Protein AF-A0A962VRC1-F1 (afdb_monomer)

pLDDT: mean 86.52, std 5.85, range [67.12, 94.31]

Nearest PDB structures (foldseek):
  6r1o-assembly1_A-2  TM=9.209E-01  e=4.641E-03  Escherichia coli
  7ap1-assembly1_A-2  TM=9.426E-01  e=6.858E-03  Klebsiella pneumoniae
  6hhy-assembly1_A-2  TM=9.475E-01  e=7.415E-03  Klebsiella pneumoniae
  6h9x-assembly1_A  TM=9.338E-01  e=8.668E-03  Klebsiella pneumoniae
  6r1m-assembly1_A  TM=8.662E-01  e=8.017E-03  Escherichia coli

Secondary structure (DSSP, 8-state):
---HHHHHH-HHHHHHHHHHTT----HHHHHHHHHHHHHHHHHHHHHHHT-

Sequence (51 aa):
MLDPKLLRNDLDTVANALARRGYVLDKAKLAALEAQRKSLQVEAEALQNER

Foldseek 3Di:
DDDVVCCVPPVVVVQVVCVVVVHHDDPVVVVVV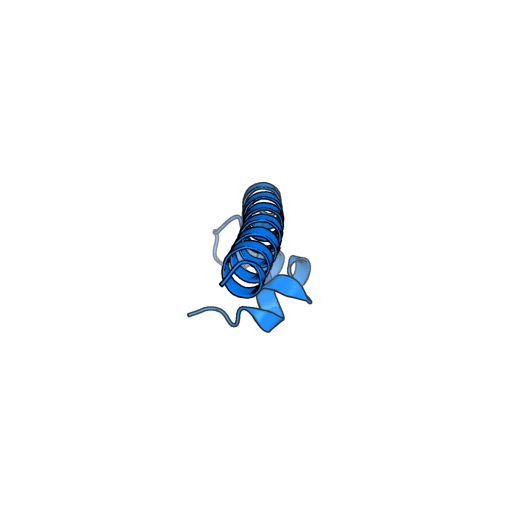VVVVVVVVVVVVVVVVVD

Structure (mmCIF, N/CA/C/O backbone):
data_AF-A0A962VRC1-F1
#
_entry.id   AF-A0A962VRC1-F1
#
loop_
_atom_site.group_PDB
_atom_site.id
_atom_site.type_symbol
_atom_site.label_atom_id
_atom_site.label_alt_id
_atom_site.label_comp_id
_atom_site.l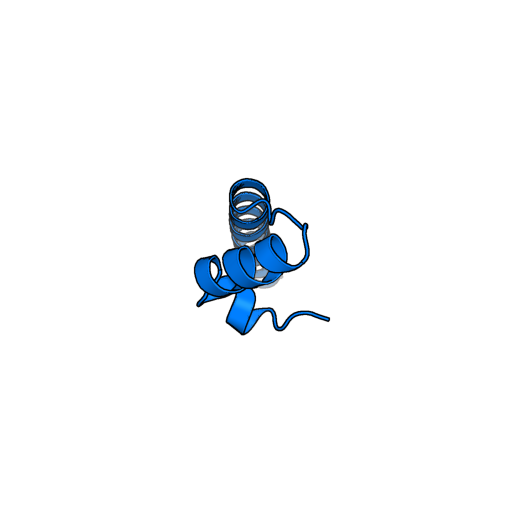abel_asym_id
_atom_site.label_entity_id
_atom_site.label_seq_id
_atom_site.pdbx_PDB_ins_code
_atom_site.Cartn_x
_atom_site.Cartn_y
_atom_site.Cartn_z
_atom_site.occupancy
_atom_site.B_iso_or_equiv
_atom_site.auth_seq_id
_atom_site.auth_comp_id
_atom_site.auth_asym_id
_atom_site.auth_atom_id
_atom_site.pdbx_PDB_model_num
ATOM 1 N N . MET A 1 1 ? 7.847 -14.153 -1.299 1.00 68.00 1 MET A N 1
ATOM 2 C CA . MET A 1 1 ? 7.174 -12.953 -0.754 1.00 68.00 1 MET A CA 1
ATOM 3 C C . MET A 1 1 ? 8.110 -11.768 -0.905 1.00 68.00 1 MET A C 1
ATOM 5 O O . MET A 1 1 ? 9.290 -11.940 -0.634 1.00 68.00 1 MET A O 1
ATOM 9 N N . LEU A 1 2 ? 7.624 -10.615 -1.374 1.00 74.25 2 LEU A N 1
ATOM 10 C CA . LEU A 1 2 ? 8.392 -9.368 -1.284 1.00 74.25 2 LEU A CA 1
ATOM 11 C C . LEU A 1 2 ? 8.348 -8.847 0.154 1.00 74.25 2 LEU A C 1
ATOM 13 O O . LEU A 1 2 ? 7.328 -9.003 0.823 1.00 74.25 2 LEU A O 1
ATOM 17 N N . ASP A 1 3 ? 9.435 -8.227 0.602 1.00 82.56 3 ASP A N 1
ATOM 18 C CA . ASP A 1 3 ? 9.498 -7.618 1.927 1.00 82.56 3 ASP A CA 1
ATOM 19 C C . ASP A 1 3 ? 8.591 -6.367 1.976 1.00 82.56 3 ASP A C 1
ATOM 21 O O . ASP A 1 3 ? 8.822 -5.415 1.221 1.00 82.56 3 ASP A O 1
ATOM 25 N N . PRO A 1 4 ? 7.555 -6.334 2.837 1.00 79.38 4 PRO A N 1
ATOM 26 C CA . PRO A 1 4 ? 6.639 -5.200 2.927 1.00 79.38 4 PRO A CA 1
ATOM 27 C C . PRO A 1 4 ? 7.326 -3.905 3.364 1.00 79.38 4 PRO A C 1
ATOM 29 O O . PRO A 1 4 ? 6.882 -2.829 2.974 1.00 79.38 4 PRO A O 1
ATOM 32 N N . LYS A 1 5 ? 8.399 -3.980 4.169 1.00 80.50 5 LYS A N 1
ATOM 33 C CA . LYS A 1 5 ? 9.154 -2.781 4.569 1.00 80.50 5 LYS A CA 1
ATOM 34 C C . LYS A 1 5 ? 9.857 -2.162 3.370 1.00 80.50 5 LYS A C 1
ATOM 36 O O . LYS A 1 5 ? 9.787 -0.952 3.182 1.00 80.50 5 LYS A O 1
ATOM 41 N N . LEU A 1 6 ? 10.471 -3.003 2.543 1.00 80.31 6 LEU A N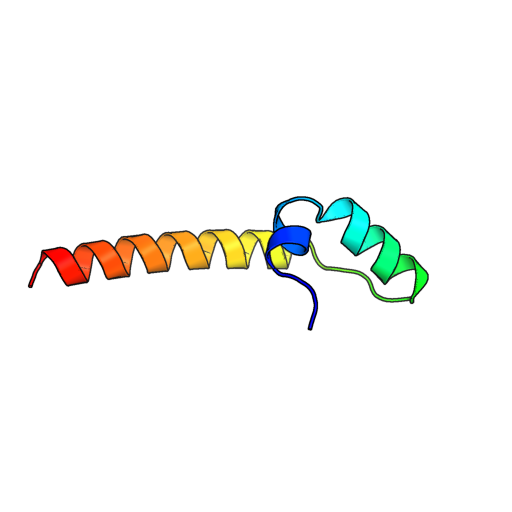 1
ATOM 42 C CA . LEU A 1 6 ? 11.129 -2.579 1.313 1.00 80.31 6 LEU A CA 1
ATOM 43 C C . LEU A 1 6 ? 10.115 -1.994 0.320 1.00 80.31 6 LEU A C 1
ATOM 45 O O . LEU A 1 6 ? 10.387 -0.989 -0.321 1.00 80.31 6 LEU A O 1
ATOM 49 N N . LEU A 1 7 ? 8.917 -2.581 0.243 1.00 79.75 7 LEU A N 1
ATOM 50 C CA . LEU A 1 7 ? 7.844 -2.092 -0.623 1.00 79.75 7 LEU A CA 1
ATOM 51 C C . LEU A 1 7 ? 7.348 -0.694 -0.226 1.00 79.75 7 LEU A C 1
ATOM 53 O O . LEU A 1 7 ? 6.981 0.088 -1.096 1.00 79.75 7 LEU A O 1
ATOM 57 N N . ARG A 1 8 ? 7.334 -0.384 1.075 1.00 78.56 8 ARG A N 1
ATOM 58 C CA . ARG A 1 8 ? 6.902 0.923 1.595 1.00 78.56 8 ARG A CA 1
ATOM 59 C C . ARG A 1 8 ? 7.989 1.984 1.542 1.00 78.56 8 ARG A C 1
ATOM 61 O O . ARG A 1 8 ? 7.682 3.133 1.254 1.00 78.56 8 ARG A O 1
ATOM 68 N N . ASN A 1 9 ? 9.228 1.607 1.846 1.00 81.62 9 ASN A N 1
ATOM 69 C CA . ASN A 1 9 ? 10.339 2.554 1.923 1.00 81.62 9 ASN A CA 1
ATOM 70 C C . ASN A 1 9 ? 10.972 2.819 0.551 1.00 81.62 9 ASN A C 1
ATOM 72 O O . ASN A 1 9 ? 11.375 3.942 0.283 1.00 81.62 9 ASN A O 1
ATOM 76 N N . ASP A 1 10 ? 11.020 1.807 -0.319 1.00 84.44 10 ASP A N 1
ATOM 77 C CA . ASP A 1 10 ? 11.764 1.822 -1.584 1.00 84.44 10 ASP A CA 1
ATOM 78 C C . ASP A 1 10 ? 10.910 1.306 -2.757 1.00 84.44 10 ASP A C 1
ATOM 80 O O . ASP A 1 10 ? 11.335 0.488 -3.583 1.00 84.44 10 ASP A O 1
ATOM 84 N N . LEU A 1 11 ? 9.673 1.805 -2.851 1.00 83.50 11 LEU A N 1
ATOM 85 C CA . LEU A 1 11 ? 8.708 1.429 -3.889 1.00 83.50 11 LEU A CA 1
ATOM 86 C C . LEU A 1 11 ? 9.264 1.614 -5.311 1.00 83.50 11 LEU A C 1
ATOM 88 O O . LEU A 1 11 ? 9.009 0.791 -6.190 1.00 83.50 11 LEU A O 1
ATOM 92 N N . ASP A 1 12 ? 10.029 2.682 -5.544 1.00 84.44 12 ASP A N 1
ATOM 93 C CA . ASP A 1 12 ? 10.637 2.979 -6.844 1.00 84.44 12 ASP A CA 1
ATOM 94 C C . ASP A 1 12 ? 11.688 1.945 -7.239 1.00 84.44 12 ASP A C 1
ATOM 96 O O . ASP A 1 12 ? 11.681 1.438 -8.363 1.00 84.44 12 ASP A O 1
ATOM 100 N N . THR A 1 13 ? 12.553 1.576 -6.297 1.00 87.06 13 THR A N 1
ATOM 101 C CA . THR A 1 13 ? 13.591 0.561 -6.491 1.00 87.06 13 THR A CA 1
ATOM 102 C C . THR A 1 13 ? 12.963 -0.791 -6.814 1.00 87.06 13 THR A C 1
ATOM 104 O O . THR A 1 13 ? 13.383 -1.472 -7.755 1.00 87.06 13 THR A O 1
ATOM 107 N N . VAL A 1 14 ?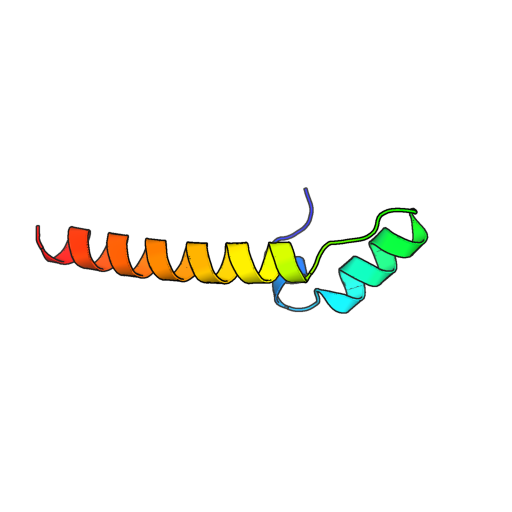 11.901 -1.158 -6.093 1.00 86.31 14 VAL A N 1
ATOM 108 C CA . VAL A 1 14 ? 11.158 -2.394 -6.345 1.00 86.31 14 VAL A CA 1
ATOM 109 C C . VAL A 1 14 ? 10.436 -2.355 -7.690 1.00 86.31 14 VAL A C 1
ATOM 111 O O . VAL A 1 14 ? 10.516 -3.322 -8.447 1.00 86.31 14 VAL A O 1
ATOM 114 N N . ALA A 1 15 ? 9.761 -1.254 -8.018 1.00 87.50 15 ALA A N 1
ATOM 115 C CA . ALA A 1 15 ? 9.080 -1.095 -9.298 1.00 87.50 15 ALA A CA 1
ATOM 116 C C . ALA A 1 15 ? 10.060 -1.222 -10.472 1.00 87.50 15 ALA A C 1
ATOM 118 O O . ALA A 1 15 ? 9.761 -1.915 -11.440 1.00 87.50 15 ALA A O 1
ATOM 119 N N . ASN A 1 16 ? 11.256 -0.638 -10.358 1.00 88.25 16 ASN A N 1
ATOM 120 C CA . ASN A 1 16 ? 12.311 -0.752 -11.365 1.00 88.25 16 ASN A CA 1
ATOM 121 C C . ASN A 1 16 ? 12.850 -2.187 -11.487 1.00 88.25 16 ASN A C 1
ATOM 123 O O . ASN A 1 16 ? 13.052 -2.684 -12.597 1.00 88.25 16 ASN A O 1
ATOM 127 N N . ALA A 1 17 ? 13.060 -2.883 -10.367 1.00 88.12 17 ALA A N 1
ATOM 128 C CA . ALA A 1 17 ? 13.495 -4.280 -10.370 1.00 88.12 17 ALA A CA 1
ATOM 129 C C . ALA A 1 17 ? 12.437 -5.222 -10.973 1.00 88.12 17 ALA A C 1
ATOM 131 O O . ALA A 1 17 ? 12.778 -6.158 -11.698 1.00 88.12 17 ALA A O 1
ATOM 132 N N . LEU A 1 18 ? 11.157 -4.960 -10.703 1.00 87.69 18 LEU A N 1
ATOM 133 C CA . LEU A 1 18 ? 10.034 -5.693 -11.283 1.00 87.69 18 LEU A CA 1
ATOM 134 C C . LEU A 1 18 ? 9.866 -5.385 -12.775 1.00 87.69 18 LEU A C 1
ATOM 136 O O . LEU A 1 18 ? 9.680 -6.315 -13.559 1.00 87.69 18 LEU A O 1
ATOM 140 N N . ALA A 1 19 ? 10.038 -4.127 -13.189 1.00 89.44 19 ALA A N 1
ATOM 141 C CA . ALA A 1 19 ? 9.965 -3.724 -14.591 1.00 89.44 19 ALA A CA 1
ATOM 142 C C . ALA A 1 19 ? 11.039 -4.422 -15.436 1.00 89.44 19 ALA A C 1
ATOM 144 O O . ALA A 1 19 ? 10.751 -4.892 -16.534 1.00 89.44 19 ALA A O 1
ATOM 145 N N . ARG A 1 20 ? 12.253 -4.601 -14.891 1.00 90.38 20 ARG A N 1
ATOM 146 C CA . ARG A 1 20 ? 13.313 -5.411 -15.527 1.00 90.38 20 ARG A CA 1
ATOM 147 C C . ARG A 1 20 ? 12.917 -6.874 -15.733 1.00 90.38 20 ARG A C 1
ATOM 149 O O . ARG A 1 20 ? 13.442 -7.521 -16.630 1.00 90.38 20 ARG A O 1
ATOM 156 N N . ARG A 1 21 ? 12.006 -7.400 -14.913 1.00 89.88 21 ARG A N 1
ATOM 157 C CA . ARG A 1 21 ? 11.438 -8.751 -15.046 1.00 89.88 21 ARG A CA 1
ATOM 158 C C . ARG A 1 21 ? 10.167 -8.784 -15.906 1.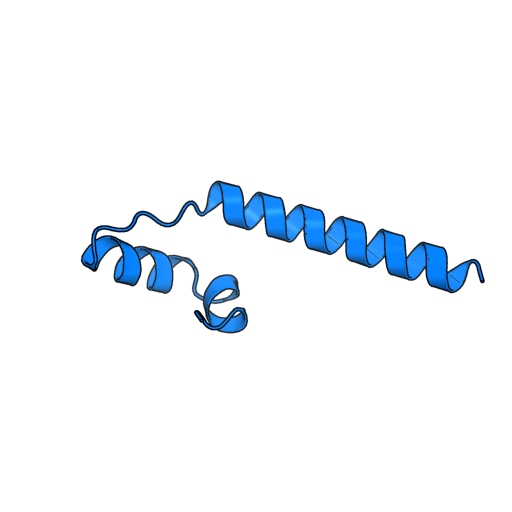00 89.88 21 ARG A C 1
ATOM 160 O O . ARG A 1 21 ? 9.529 -9.827 -15.983 1.00 89.88 21 ARG A O 1
ATOM 167 N N . GLY A 1 22 ? 9.793 -7.665 -16.531 1.00 89.50 22 GLY A N 1
ATOM 168 C CA . GLY A 1 22 ? 8.583 -7.542 -17.347 1.00 89.50 22 GLY A CA 1
ATOM 169 C C . GLY A 1 22 ? 7.299 -7.335 -16.542 1.00 89.50 22 GLY A C 1
ATOM 170 O O . GLY A 1 22 ? 6.211 -7.469 -17.093 1.00 89.50 22 GLY A O 1
ATOM 171 N N . TYR A 1 23 ? 7.398 -7.015 -15.249 1.00 87.38 23 TYR A N 1
ATOM 172 C CA . TYR A 1 23 ? 6.243 -6.769 -14.389 1.00 87.38 23 TYR A CA 1
ATOM 173 C C . TYR A 1 23 ? 6.134 -5.290 -14.016 1.00 87.38 23 TYR A C 1
ATOM 175 O O . TYR A 1 23 ? 7.042 -4.722 -13.411 1.00 87.38 23 TYR A O 1
ATOM 183 N N . VAL A 1 24 ? 4.997 -4.665 -14.320 1.00 86.00 24 VAL A N 1
ATOM 184 C CA . VAL A 1 24 ? 4.734 -3.270 -13.945 1.00 86.00 24 VAL A CA 1
ATOM 185 C C . VAL A 1 24 ? 4.034 -3.242 -12.593 1.00 86.00 24 VAL A C 1
ATOM 187 O O . VAL A 1 24 ? 2.894 -3.682 -12.455 1.00 86.00 24 VAL A O 1
ATOM 190 N N . LEU A 1 25 ? 4.725 -2.727 -11.577 1.00 85.38 25 LEU A N 1
ATOM 191 C CA . LEU A 1 25 ? 4.130 -2.526 -10.262 1.00 85.38 25 LEU A CA 1
ATOM 192 C C . LEU A 1 25 ? 3.196 -1.310 -10.288 1.00 85.38 25 LEU A C 1
ATOM 194 O O . LEU A 1 25 ? 3.642 -0.187 -10.522 1.00 85.38 25 LEU A O 1
ATOM 198 N N . ASP A 1 26 ? 1.916 -1.532 -9.994 1.00 87.25 26 ASP A N 1
ATOM 199 C CA . ASP A 1 26 ? 0.926 -0.462 -9.869 1.00 87.25 26 ASP A CA 1
ATOM 200 C C . ASP A 1 26 ? 1.069 0.257 -8.520 1.00 87.25 26 ASP A C 1
ATOM 202 O O . ASP A 1 26 ? 0.530 -0.150 -7.484 1.00 87.25 26 ASP A O 1
ATOM 206 N N . LYS A 1 27 ? 1.837 1.347 -8.550 1.00 84.81 27 LYS A N 1
ATOM 207 C CA . LYS A 1 27 ? 2.092 2.206 -7.391 1.00 84.81 27 LYS A CA 1
ATOM 208 C C . LYS A 1 27 ? 0.821 2.889 -6.888 1.00 84.81 27 LYS A C 1
ATOM 210 O O . LYS A 1 27 ? 0.672 3.058 -5.681 1.00 84.81 27 LYS A O 1
ATOM 215 N N . ALA A 1 28 ? -0.094 3.258 -7.787 1.00 87.44 28 ALA A N 1
ATOM 216 C CA . ALA A 1 28 ? -1.329 3.951 -7.428 1.00 87.44 28 ALA A CA 1
ATOM 217 C C . ALA A 1 28 ? -2.258 3.021 -6.643 1.00 87.44 28 ALA A C 1
ATOM 219 O O . ALA A 1 28 ? -2.759 3.384 -5.577 1.00 87.44 28 ALA A O 1
ATOM 220 N N . LYS A 1 29 ? -2.405 1.778 -7.114 1.00 87.69 29 LYS A N 1
ATOM 221 C CA . LYS A 1 29 ? -3.139 0.742 -6.385 1.00 87.69 29 LYS A CA 1
ATOM 222 C C . LYS A 1 29 ? -2.502 0.440 -5.031 1.00 87.69 29 LYS A C 1
ATOM 224 O O . LYS A 1 29 ? -3.222 0.273 -4.049 1.00 87.69 29 LYS A O 1
ATOM 229 N N . LEU A 1 30 ? -1.169 0.401 -4.953 1.00 86.25 30 LEU A N 1
ATOM 230 C CA . LEU A 1 30 ? -0.489 0.168 -3.679 1.00 86.25 30 LEU A CA 1
ATOM 231 C C . LEU A 1 30 ? -0.728 1.309 -2.678 1.00 86.25 30 LEU A C 1
ATOM 233 O O . LEU A 1 30 ? -1.028 1.048 -1.515 1.00 86.25 30 LEU A O 1
ATOM 237 N N . ALA A 1 31 ? -0.654 2.561 -3.132 1.00 85.81 31 ALA A N 1
ATOM 238 C CA . ALA A 1 31 ? -0.926 3.734 -2.305 1.00 85.81 31 ALA A CA 1
ATOM 239 C C . ALA A 1 31 ? -2.378 3.758 -1.793 1.00 85.81 31 ALA A C 1
ATOM 241 O O . ALA A 1 31 ? -2.616 4.063 -0.624 1.00 85.81 31 ALA A O 1
ATOM 242 N N . ALA A 1 32 ? -3.344 3.374 -2.634 1.00 90.44 32 ALA A N 1
ATOM 243 C CA . ALA A 1 32 ? -4.745 3.258 -2.231 1.00 90.44 32 ALA A CA 1
ATOM 244 C C . ALA A 1 32 ? -4.944 2.196 -1.134 1.00 90.44 32 ALA A C 1
ATOM 246 O O . ALA A 1 32 ? -5.630 2.446 -0.144 1.00 90.44 32 ALA A O 1
ATOM 247 N N . LEU A 1 33 ? -4.296 1.034 -1.268 1.00 89.75 33 LEU A N 1
ATOM 248 C CA . LEU A 1 33 ? -4.342 -0.029 -0.258 1.00 89.75 33 LEU A CA 1
ATOM 249 C C . LEU A 1 33 ? -3.662 0.384 1.056 1.00 89.75 33 LEU A C 1
ATOM 251 O O . LEU A 1 33 ? -4.161 0.064 2.131 1.00 89.75 33 LEU A O 1
ATOM 255 N N . GLU A 1 34 ? -2.550 1.118 0.992 1.00 87.31 34 GLU A N 1
ATOM 256 C CA . GLU A 1 34 ? -1.881 1.698 2.166 1.00 87.31 34 GLU A CA 1
ATOM 257 C C . GLU A 1 34 ? -2.795 2.681 2.917 1.00 87.31 34 GLU A C 1
ATOM 259 O O . GLU A 1 34 ? -2.884 2.626 4.148 1.00 87.31 34 GLU A O 1
ATOM 264 N N . ALA A 1 35 ? -3.501 3.550 2.187 1.00 90.25 35 ALA A N 1
ATOM 265 C CA . ALA A 1 35 ? -4.464 4.483 2.763 1.00 90.25 35 ALA A CA 1
ATOM 266 C C . ALA A 1 35 ? -5.636 3.744 3.425 1.00 90.25 35 ALA A C 1
ATOM 268 O O . ALA A 1 35 ? -5.974 4.024 4.577 1.00 90.25 35 ALA A O 1
ATOM 269 N N . GLN A 1 36 ? -6.195 2.740 2.742 1.00 92.75 36 GLN A N 1
ATOM 270 C CA . GLN A 1 36 ? -7.266 1.908 3.288 1.00 92.75 36 GLN A CA 1
ATOM 271 C C . GLN A 1 36 ? -6.809 1.149 4.542 1.00 92.75 36 GLN A C 1
ATOM 273 O O . GLN A 1 36 ? -7.521 1.136 5.543 1.00 92.75 36 GLN A O 1
ATOM 278 N N . ARG A 1 37 ? -5.594 0.583 4.535 1.00 92.00 37 ARG A N 1
ATOM 279 C CA . ARG A 1 37 ? -4.999 -0.091 5.700 1.00 92.00 37 ARG A CA 1
ATOM 280 C C . ARG A 1 37 ? -4.922 0.840 6.907 1.00 92.00 37 ARG A C 1
ATOM 282 O O . ARG A 1 37 ? -5.273 0.425 8.005 1.00 92.00 37 ARG A O 1
ATOM 289 N N . LYS A 1 38 ? -4.447 2.077 6.718 1.00 90.75 38 LYS A N 1
ATOM 290 C CA . LYS A 1 38 ? -4.365 3.070 7.802 1.00 90.75 38 LYS A CA 1
ATOM 291 C C . LYS A 1 38 ? -5.748 3.428 8.341 1.00 90.75 38 LYS A C 1
ATOM 293 O O . LYS A 1 38 ? -5.914 3.453 9.552 1.00 90.75 38 LYS A O 1
ATOM 298 N N . SER A 1 39 ? -6.723 3.653 7.459 1.00 93.62 39 SER A N 1
ATOM 299 C CA . SER A 1 39 ? -8.103 3.948 7.862 1.00 93.62 39 SER A CA 1
ATOM 300 C C . SER A 1 39 ? -8.688 2.825 8.717 1.00 93.62 39 SER A C 1
ATOM 302 O O . SER A 1 39 ? -9.166 3.081 9.815 1.00 93.62 39 SER A O 1
ATOM 304 N N . LEU A 1 40 ? -8.573 1.580 8.248 1.00 93.62 40 LEU A N 1
ATOM 305 C CA . LEU A 1 40 ? -9.066 0.406 8.970 1.00 93.62 40 LEU A CA 1
ATOM 306 C C . LEU A 1 40 ? -8.340 0.197 10.300 1.00 93.62 40 LEU A C 1
ATOM 308 O O . LEU A 1 40 ? -8.947 -0.247 11.265 1.00 93.62 40 LEU A O 1
ATOM 312 N N . GLN A 1 41 ? -7.043 0.508 10.361 1.00 92.06 41 GLN A N 1
ATOM 313 C CA . GLN A 1 41 ? -6.277 0.417 11.601 1.00 92.06 41 GLN A CA 1
ATOM 314 C C . GLN A 1 41 ? -6.799 1.410 12.649 1.00 92.06 41 GLN A C 1
ATOM 316 O O . GLN A 1 41 ? -7.028 1.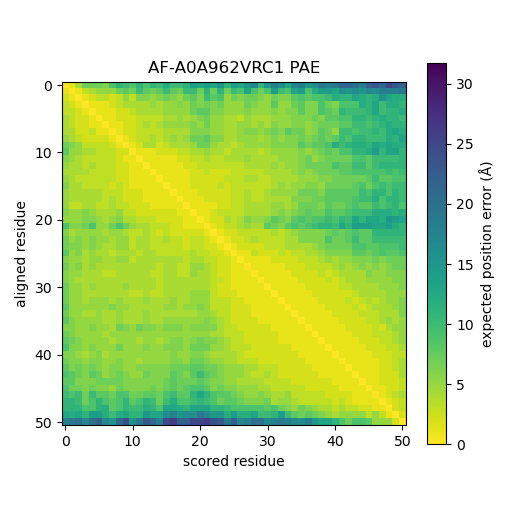014 13.786 1.00 92.06 41 GLN A O 1
ATOM 321 N N . VAL A 1 42 ? -7.040 2.666 12.261 1.00 94.31 42 VAL A N 1
ATOM 322 C CA . VAL A 1 42 ? -7.609 3.683 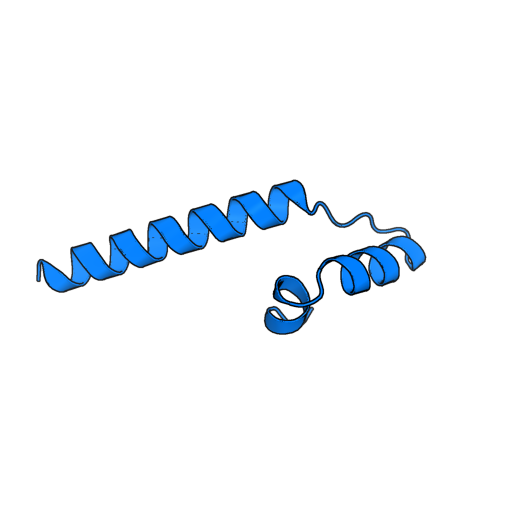13.162 1.00 94.31 42 VAL A CA 1
ATOM 323 C C . VAL A 1 42 ? -9.025 3.304 13.595 1.00 94.31 42 VAL A C 1
ATOM 325 O O . VAL A 1 42 ? -9.362 3.435 14.766 1.00 94.31 42 VAL A O 1
ATOM 328 N N . GLU A 1 43 ? -9.846 2.801 12.674 1.00 93.62 43 GLU A N 1
ATOM 329 C CA . GLU A 1 43 ? -11.205 2.340 12.975 1.00 93.62 43 GLU A CA 1
ATOM 330 C C . GLU A 1 43 ? -11.199 1.160 13.956 1.00 93.62 43 GLU A C 1
ATOM 332 O O . GLU A 1 43 ? -11.953 1.152 14.925 1.00 93.62 43 GLU A O 1
ATOM 337 N N . ALA A 1 44 ? -10.297 0.195 13.765 1.00 93.00 44 ALA A N 1
ATOM 338 C CA . ALA A 1 44 ? -10.135 -0.929 14.680 1.00 93.00 44 ALA A CA 1
ATOM 339 C C . ALA A 1 44 ? -9.650 -0.484 16.070 1.00 93.00 44 ALA A C 1
ATOM 341 O O . ALA A 1 44 ? -10.174 -0.962 17.073 1.00 93.00 44 ALA A O 1
ATOM 342 N N . GLU A 1 45 ? -8.686 0.440 16.139 1.00 92.50 45 GLU A N 1
ATOM 343 C CA . GLU A 1 45 ? -8.200 1.018 17.401 1.00 92.50 45 GLU A CA 1
ATOM 344 C C . GLU A 1 45 ? -9.311 1.803 18.123 1.00 92.50 45 GLU A C 1
ATOM 346 O O . GLU A 1 45 ? -9.449 1.697 19.342 1.00 92.50 45 GLU A O 1
ATOM 351 N N . ALA A 1 46 ? -10.154 2.533 17.385 1.00 92.06 46 ALA A N 1
ATOM 352 C CA . ALA A 1 46 ? -11.315 3.227 17.937 1.00 92.06 46 ALA A CA 1
ATOM 353 C C . ALA A 1 46 ? -12.353 2.246 18.510 1.00 92.06 46 ALA A C 1
ATOM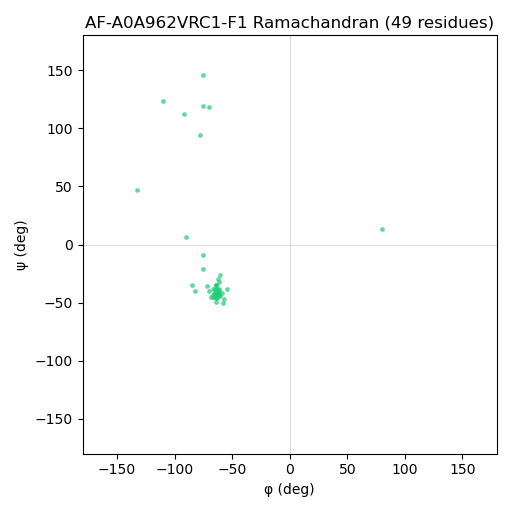 355 O O . ALA A 1 46 ? -12.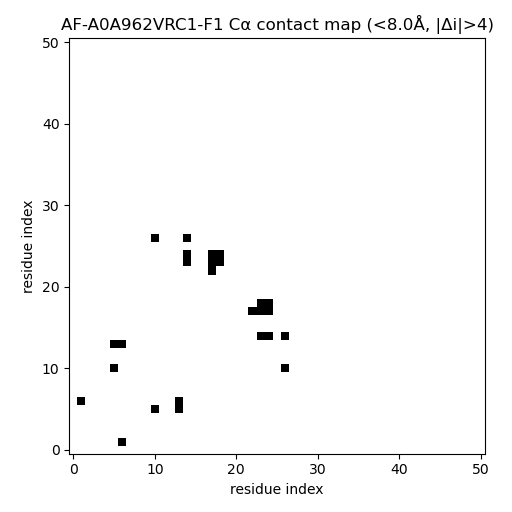744 2.384 19.667 1.00 92.06 46 ALA A O 1
ATOM 356 N N . LEU A 1 47 ? -12.730 1.213 17.747 1.00 92.06 47 LEU A N 1
ATOM 357 C CA . LEU A 1 47 ? -13.658 0.165 18.194 1.00 92.06 47 LEU A CA 1
ATOM 358 C C . LEU A 1 47 ? -13.125 -0.620 19.399 1.00 92.06 47 LEU A C 1
ATOM 360 O O . LEU A 1 47 ? -13.898 -1.095 20.230 1.00 92.06 47 LEU A O 1
ATOM 364 N N . GLN A 1 48 ? -11.805 -0.791 19.490 1.00 86.56 48 GLN A N 1
ATOM 365 C CA . GLN A 1 48 ? -11.174 -1.443 20.630 1.00 86.56 48 GLN A CA 1
ATOM 366 C C . GLN A 1 48 ? -11.206 -0.563 21.885 1.00 86.56 48 GLN A C 1
ATOM 368 O O . GLN A 1 48 ? -11.378 -1.103 22.970 1.00 86.56 48 GLN A O 1
ATOM 373 N N . ASN A 1 49 ? -11.074 0.759 21.744 1.00 86.38 49 ASN A N 1
ATOM 374 C CA . ASN A 1 49 ? -11.168 1.706 22.860 1.00 86.38 49 ASN A CA 1
ATOM 375 C C . ASN A 1 49 ? -12.607 1.948 23.346 1.00 86.38 49 ASN A C 1
ATOM 377 O O . ASN A 1 49 ? -12.793 2.403 24.471 1.00 86.38 49 ASN A O 1
ATOM 381 N N . GLU A 1 50 ? -13.620 1.674 22.519 1.00 82.69 50 GLU A N 1
ATOM 382 C CA . GLU A 1 50 ? -15.034 1.718 22.926 1.00 82.69 50 GLU A CA 1
ATOM 383 C C . GLU A 1 50 ? -15.467 0.516 23.791 1.00 82.69 50 GLU A C 1
ATOM 385 O O . GLU A 1 50 ? -16.579 0.525 24.324 1.00 82.69 50 GLU A O 1
ATOM 390 N N . ARG A 1 51 ? -14.619 -0.512 23.938 1.00 67.12 51 ARG A N 1
ATOM 391 C CA . ARG A 1 51 ? -14.854 -1.693 24.785 1.00 67.12 51 ARG A CA 1
ATOM 392 C C . ARG A 1 51 ? -14.161 -1.581 26.136 1.00 67.12 51 ARG A C 1
ATOM 394 O O . ARG A 1 51 ? -14.786 -2.038 27.118 1.00 67.12 51 ARG A O 1
#

Radius of gyration: 14.81 Å; Cα contacts (8 Å, |Δi|>4): 13; chains: 1; bounding box: 29×17×42 Å

Solvent-accessible surface area (backbone atoms only — not comparable to full-atom values): 3044 Å² total; per-residue (Å²): 134,82,59,67,66,53,53,71,76,38,42,66,62,51,32,53,58,33,43,77,72,75,38,82,64,61,60,67,62,50,51,53,50,52,52,50,50,51,53,52,49,52,51,51,54,51,60,58,71,77,106

Mean predicted aligned error: 5.28 Å